Protein AF-A0A3S4JV11-F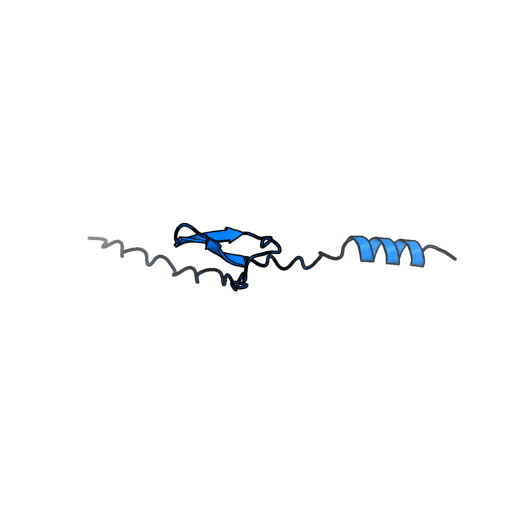1 (afdb_monomer)

Sequence (66 aa):
MKPFAVWMISAALLAPTLAAAEVYTWTDANGNKVYSDQPPPSVNARRMSVRAPRRRPRLRPGRQEG

Solvent-accessible surface area (backbone atoms only — not comparable to full-atom values): 4594 Å² total; per-residue (Å²): 144,59,69,66,59,54,54,53,52,56,57,58,75,69,54,79,79,86,75,78,86,54,39,24,36,38,69,48,98,86,70,47,81,47,76,38,75,68,71,62,96,89,55,89,55,44,81,47,85,82,70,77,78,80,80,70,78,78,76,73,77,77,81,78,82,126

InterPro domains:
  IPR025392 Domain of unknown function DUF4124 [PF13511] (11-53)

Organism: Chromobacterium violaceum (NCBI:txid536)

pLDDT: mean 75.11, std 9.48, range [53.22, 89.69]

Structure (mmCIF, N/CA/C/O backbone):
data_AF-A0A3S4JV11-F1
#
_entry.id   AF-A0A3S4JV11-F1
#
loop_
_atom_site.group_PDB
_atom_site.id
_atom_site.type_symbol
_atom_site.label_atom_id
_atom_site.label_alt_id
_atom_site.label_comp_id
_atom_site.label_asym_id
_atom_site.label_entity_id
_atom_site.label_seq_id
_atom_site.pdbx_PDB_ins_code
_atom_site.Cartn_x
_atom_site.Cartn_y
_atom_site.Cartn_z
_atom_site.occupancy
_atom_site.B_iso_or_equiv
_atom_site.auth_seq_id
_atom_site.auth_comp_id
_atom_site.auth_asym_id
_atom_site.auth_atom_id
_atom_site.pdbx_PDB_model_num
ATOM 1 N N . MET A 1 1 ? 8.266 -16.191 -43.814 1.00 53.22 1 MET A N 1
ATOM 2 C CA . MET A 1 1 ? 7.750 -14.946 -43.199 1.00 53.22 1 MET A CA 1
ATOM 3 C C . MET A 1 1 ? 7.399 -15.195 -41.730 1.00 53.22 1 MET A C 1
ATOM 5 O O . MET A 1 1 ? 6.233 -15.364 -41.430 1.00 53.22 1 MET A O 1
ATOM 9 N N . LYS A 1 2 ? 8.373 -15.345 -40.823 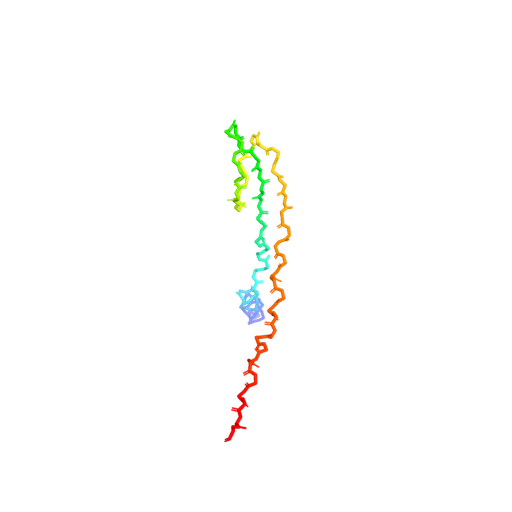1.00 59.38 2 LYS A N 1
ATOM 10 C CA . LYS A 1 2 ? 8.125 -15.479 -39.368 1.00 59.38 2 LYS A CA 1
ATOM 11 C C . LYS A 1 2 ? 9.285 -15.072 -38.418 1.00 59.38 2 LYS A C 1
ATOM 13 O O . LYS A 1 2 ? 9.020 -15.056 -37.220 1.00 59.38 2 LYS A O 1
ATOM 18 N N . PRO A 1 3 ? 10.529 -14.724 -38.838 1.00 67.44 3 PRO A N 1
ATOM 19 C CA . PRO A 1 3 ? 11.592 -14.481 -37.851 1.00 67.44 3 PRO A CA 1
ATOM 20 C C . PRO A 1 3 ? 11.330 -13.210 -37.035 1.00 67.44 3 PRO A C 1
ATOM 22 O O . PRO A 1 3 ? 11.638 -13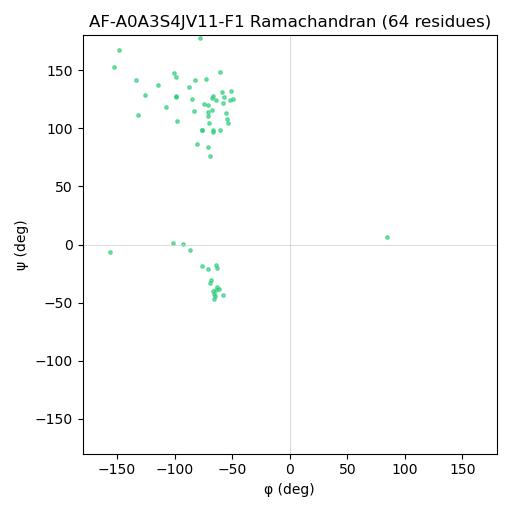.163 -35.851 1.00 67.44 3 PRO A O 1
ATOM 25 N N . PHE A 1 4 ? 10.668 -12.221 -37.641 1.00 73.81 4 PHE A N 1
ATOM 26 C CA . PHE A 1 4 ? 10.283 -10.984 -36.969 1.00 73.81 4 PHE A CA 1
ATOM 27 C C . PHE A 1 4 ? 9.340 -11.211 -35.785 1.00 73.81 4 PHE A C 1
ATOM 29 O O . PHE A 1 4 ? 9.503 -10.574 -34.753 1.00 73.81 4 PHE A O 1
ATOM 36 N N . ALA A 1 5 ? 8.392 -12.146 -35.898 1.00 78.31 5 ALA A N 1
ATOM 37 C CA . ALA A 1 5 ? 7.465 -12.440 -34.809 1.00 78.31 5 ALA A CA 1
ATOM 38 C C . ALA A 1 5 ? 8.192 -13.057 -33.604 1.00 78.31 5 ALA A C 1
ATOM 40 O O . ALA A 1 5 ? 7.928 -12.678 -32.469 1.00 78.31 5 ALA A O 1
ATOM 41 N N . VAL A 1 6 ? 9.158 -13.948 -33.855 1.00 82.62 6 VAL A N 1
ATOM 42 C CA . VAL A 1 6 ? 9.976 -14.563 -32.798 1.00 82.62 6 VAL A CA 1
ATOM 43 C C . VAL A 1 6 ? 10.835 -13.511 -32.098 1.00 82.62 6 VAL A C 1
ATOM 45 O O . VAL A 1 6 ? 10.865 -13.467 -30.875 1.00 82.62 6 VAL A O 1
ATOM 48 N N . TRP A 1 7 ? 11.472 -12.615 -32.855 1.00 84.00 7 TRP A N 1
ATOM 49 C CA . TRP A 1 7 ? 12.267 -11.525 -32.283 1.00 84.00 7 TRP A CA 1
ATOM 50 C C . TRP A 1 7 ? 11.429 -10.532 -31.470 1.00 84.00 7 TRP A C 1
ATOM 52 O O . TRP A 1 7 ? 11.859 -10.114 -30.398 1.00 84.00 7 TRP A O 1
ATOM 62 N N . MET A 1 8 ? 10.219 -10.202 -31.928 1.00 83.75 8 MET A N 1
ATOM 63 C CA . MET A 1 8 ? 9.298 -9.321 -31.199 1.00 83.75 8 MET A CA 1
ATOM 64 C C . MET A 1 8 ? 8.812 -9.943 -29.887 1.00 83.75 8 MET A C 1
ATOM 66 O O . MET A 1 8 ? 8.776 -9.263 -28.865 1.00 83.75 8 MET A O 1
ATOM 70 N N . ILE A 1 9 ? 8.476 -11.237 -29.894 1.00 85.06 9 ILE A N 1
ATOM 71 C CA . ILE A 1 9 ? 8.054 -11.948 -28.681 1.00 85.06 9 ILE A CA 1
ATOM 72 C C . ILE A 1 9 ? 9.226 -12.036 -27.698 1.00 85.06 9 ILE A C 1
ATOM 74 O O . ILE A 1 9 ? 9.069 -11.670 -26.538 1.00 85.06 9 ILE A O 1
ATOM 78 N N . SER A 1 10 ? 10.420 -12.419 -28.159 1.00 82.69 10 SER A N 1
ATOM 79 C CA . SER A 1 10 ? 11.616 -12.470 -27.309 1.00 82.69 10 SER A CA 1
ATOM 80 C C . SER A 1 10 ? 11.935 -11.115 -26.672 1.00 82.69 10 SER A C 1
ATOM 82 O O . SER A 1 10 ? 12.200 -11.060 -25.475 1.00 82.69 10 SER A O 1
ATOM 84 N N . ALA A 1 11 ? 11.854 -10.016 -27.432 1.00 82.56 11 ALA A N 1
ATOM 85 C CA . ALA A 1 11 ? 12.070 -8.670 -26.901 1.00 82.56 11 ALA A CA 1
ATOM 86 C C . ALA A 1 11 ? 11.027 -8.279 -25.838 1.00 82.56 11 ALA A C 1
ATOM 88 O O . ALA A 1 11 ? 11.373 -7.638 -24.848 1.00 82.56 11 ALA A O 1
ATOM 89 N N . ALA A 1 12 ? 9.770 -8.700 -26.003 1.00 82.94 12 ALA A N 1
ATOM 90 C CA . ALA A 1 12 ? 8.706 -8.433 -25.039 1.00 82.94 12 ALA A CA 1
ATOM 91 C C . ALA A 1 12 ? 8.884 -9.200 -23.712 1.00 82.94 12 ALA A C 1
ATOM 93 O O . ALA A 1 12 ? 8.557 -8.657 -22.660 1.00 82.94 12 ALA A O 1
ATOM 94 N N . LEU A 1 13 ? 9.441 -10.421 -23.730 1.00 81.94 13 LEU A N 1
ATOM 95 C CA . LEU A 1 13 ? 9.694 -11.204 -22.506 1.00 81.94 13 LEU A CA 1
ATOM 96 C C . LEU A 1 13 ? 10.831 -10.640 -21.633 1.00 81.94 13 LEU A C 1
ATOM 98 O O . LEU A 1 13 ? 10.894 -10.947 -20.445 1.00 81.94 13 LEU A O 1
ATOM 102 N N . LEU A 1 14 ? 11.725 -9.828 -22.201 1.00 82.88 14 LEU A N 1
ATOM 103 C CA . LEU A 1 14 ? 12.848 -9.209 -21.483 1.00 82.88 14 LEU A CA 1
ATOM 104 C C . LEU A 1 14 ? 12.476 -7.879 -20.809 1.00 82.88 14 LEU A C 1
ATOM 106 O O . LEU A 1 14 ? 13.309 -7.297 -20.112 1.00 82.88 14 LEU A O 1
ATOM 110 N N . ALA A 1 15 ? 11.254 -7.374 -21.010 1.00 77.50 15 ALA A N 1
ATOM 111 C CA . ALA A 1 15 ? 10.829 -6.115 -20.418 1.00 77.50 15 ALA A CA 1
ATOM 112 C C . ALA A 1 15 ? 10.627 -6.279 -18.896 1.00 77.50 15 ALA A C 1
ATOM 114 O O . ALA A 1 15 ? 9.785 -7.076 -18.474 1.00 77.50 15 ALA A O 1
ATOM 115 N N . PRO A 1 16 ? 11.356 -5.530 -18.046 1.00 74.00 16 PRO A N 1
ATOM 116 C CA . PRO A 1 16 ? 11.129 -5.567 -16.610 1.00 74.00 16 PRO A CA 1
ATOM 117 C C . PRO A 1 16 ? 9.727 -5.036 -16.301 1.00 74.00 16 PRO A C 1
ATOM 119 O O . PRO A 1 16 ? 9.374 -3.913 -16.665 1.00 74.00 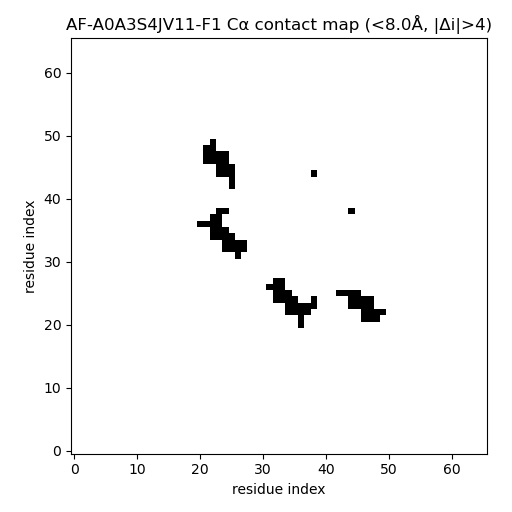16 PRO A O 1
ATOM 122 N N . THR A 1 17 ? 8.923 -5.833 -15.601 1.00 73.56 17 THR A N 1
ATOM 123 C CA . THR A 1 17 ? 7.637 -5.374 -15.077 1.00 73.56 17 THR A CA 1
ATOM 124 C C . THR A 1 17 ? 7.905 -4.336 -13.992 1.00 73.56 17 THR A C 1
ATOM 126 O O . THR A 1 17 ? 8.485 -4.659 -12.953 1.00 73.56 17 THR A O 1
ATOM 129 N N . LEU A 1 18 ? 7.487 -3.090 -14.220 1.00 64.31 18 LEU A N 1
ATOM 130 C CA . LEU A 1 18 ? 7.480 -2.034 -13.207 1.00 64.31 18 LEU A CA 1
ATOM 131 C C . LEU A 1 18 ? 6.415 -2.361 -12.147 1.00 64.31 18 LEU A C 1
ATOM 133 O O . LEU A 1 18 ? 5.327 -1.793 -12.141 1.00 64.31 18 LEU A O 1
ATOM 137 N N . ALA A 1 19 ? 6.715 -3.307 -11.260 1.00 65.38 19 ALA A N 1
ATOM 138 C CA . ALA A 1 19 ? 5.929 -3.546 -10.061 1.00 65.38 19 ALA A CA 1
ATOM 139 C C . ALA A 1 19 ? 6.269 -2.444 -9.049 1.00 65.38 19 ALA A C 1
ATOM 141 O O . ALA A 1 19 ? 7.306 -2.480 -8.385 1.00 65.38 19 ALA A O 1
ATOM 142 N N . ALA A 1 20 ? 5.421 -1.419 -8.973 1.00 62.91 20 ALA A N 1
ATOM 143 C CA . ALA A 1 20 ? 5.509 -0.428 -7.911 1.00 62.91 20 ALA A CA 1
ATOM 144 C C . ALA A 1 20 ? 5.058 -1.090 -6.600 1.00 62.91 20 ALA A C 1
ATOM 146 O O . ALA A 1 20 ? 3.885 -1.419 -6.445 1.00 62.91 20 ALA A O 1
ATOM 147 N N . ALA A 1 21 ? 5.991 -1.315 -5.672 1.00 65.94 21 ALA A N 1
ATOM 148 C CA . ALA A 1 21 ? 5.667 -1.792 -4.332 1.00 65.94 21 ALA A CA 1
ATOM 149 C C . ALA A 1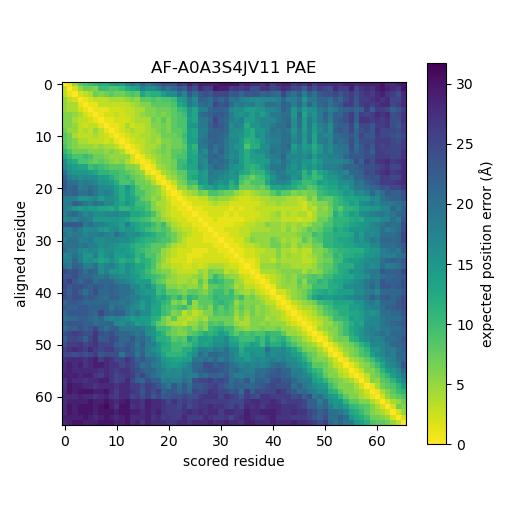 21 ? 4.969 -0.664 -3.558 1.00 65.94 21 ALA A C 1
ATOM 151 O O . ALA A 1 21 ? 5.592 0.321 -3.154 1.00 65.94 21 ALA A O 1
ATOM 152 N N . GLU A 1 22 ? 3.655 -0.781 -3.408 1.00 73.88 22 GLU A N 1
ATOM 153 C CA . GLU A 1 22 ? 2.833 0.184 -2.693 1.00 73.88 22 GLU A CA 1
ATOM 154 C C . GLU A 1 22 ? 2.588 -0.321 -1.279 1.00 73.88 22 GLU A C 1
ATOM 156 O O . GLU A 1 22 ? 1.815 -1.244 -1.059 1.00 73.88 22 GLU A O 1
ATOM 161 N N . VAL A 1 23 ? 3.252 0.300 -0.307 1.00 79.69 23 VAL A N 1
ATOM 162 C CA . VAL A 1 23 ? 3.053 -0.047 1.101 1.00 79.69 23 VAL A CA 1
ATOM 163 C C . VAL A 1 23 ? 1.849 0.726 1.619 1.00 79.69 23 VAL A C 1
ATOM 165 O O . VAL A 1 23 ? 1.807 1.956 1.541 1.00 79.69 23 VAL A O 1
ATOM 168 N N . TYR A 1 24 ? 0.871 0.025 2.173 1.00 82.81 24 TYR A N 1
ATOM 169 C CA . TYR A 1 24 ? -0.302 0.611 2.805 1.00 82.81 24 TYR A CA 1
ATOM 170 C C . TYR A 1 24 ? -0.145 0.621 4.321 1.00 82.81 24 TYR A C 1
ATOM 172 O O . TYR A 1 24 ? 0.462 -0.274 4.907 1.00 82.81 24 TYR A O 1
ATOM 180 N N . THR A 1 25 ? -0.714 1.635 4.972 1.00 88.00 25 THR A N 1
ATOM 181 C CA . THR A 1 25 ? -0.764 1.716 6.433 1.00 88.00 25 THR A CA 1
ATOM 182 C C . THR A 1 25 ? -2.152 2.092 6.932 1.00 88.00 25 THR A C 1
ATOM 184 O O . THR A 1 25 ? -2.842 2.916 6.322 1.00 88.00 25 THR A O 1
ATOM 187 N N . TRP A 1 26 ? -2.565 1.483 8.041 1.00 87.50 26 TRP A N 1
ATOM 188 C CA . TRP A 1 26 ? -3.805 1.798 8.748 1.00 87.50 26 TRP A CA 1
ATOM 189 C C . TRP A 1 26 ? -3.645 1.575 10.253 1.00 87.50 26 TRP A C 1
ATOM 191 O O . TRP A 1 26 ? -2.664 0.983 10.707 1.00 87.50 26 TRP A O 1
ATOM 201 N N . THR A 1 27 ? -4.614 2.065 11.019 1.00 89.69 27 THR A N 1
ATOM 202 C CA . THR A 1 27 ? -4.738 1.783 12.451 1.00 89.69 27 THR A CA 1
ATOM 203 C C . THR A 1 27 ? -5.764 0.669 12.632 1.00 89.69 27 THR A C 1
ATOM 205 O O . THR A 1 27 ? -6.860 0.760 12.078 1.00 89.69 27 THR A O 1
ATOM 208 N N . ASP A 1 28 ? -5.406 -0.396 13.346 1.00 86.38 28 ASP A N 1
ATOM 209 C CA . ASP A 1 28 ? -6.326 -1.491 13.666 1.00 86.38 28 ASP A CA 1
ATOM 210 C C . ASP A 1 28 ? -7.284 -1.127 14.820 1.00 86.38 28 ASP A C 1
ATOM 212 O O . ASP A 1 28 ? -7.205 -0.049 15.411 1.00 86.38 28 ASP A O 1
ATOM 216 N N . ALA A 1 29 ? -8.204 -2.036 15.156 1.00 87.94 29 ALA A N 1
ATOM 217 C CA . ALA A 1 29 ? -9.173 -1.831 16.238 1.00 87.94 29 ALA A CA 1
ATOM 218 C C . ALA A 1 29 ? -8.530 -1.687 17.633 1.00 87.94 29 ALA A C 1
ATOM 220 O O . ALA A 1 29 ? -9.149 -1.138 18.539 1.00 87.94 29 ALA A O 1
ATOM 221 N N . ASN A 1 30 ? -7.291 -2.152 17.799 1.00 89.38 30 ASN A N 1
ATOM 222 C CA . ASN A 1 30 ? -6.536 -2.095 19.047 1.00 89.38 30 ASN A CA 1
ATOM 223 C C . ASN A 1 30 ? -5.658 -0.832 19.133 1.00 89.38 30 ASN A C 1
ATOM 225 O O . ASN A 1 30 ? -4.941 -0.647 20.114 1.00 89.38 30 ASN A O 1
ATOM 229 N N . GLY A 1 31 ? -5.692 0.032 18.111 1.00 89.62 31 GLY A N 1
ATOM 230 C CA . GLY A 1 31 ? -4.878 1.242 18.030 1.00 89.62 31 GLY A CA 1
ATOM 231 C C . GLY A 1 31 ? -3.464 1.021 17.484 1.00 89.62 31 GLY A C 1
ATOM 232 O O . GLY A 1 31 ? -2.668 1.962 17.470 1.00 89.62 31 GLY A O 1
ATOM 233 N N . ASN A 1 32 ? -3.127 -0.179 17.004 1.00 88.81 32 ASN A N 1
ATOM 234 C CA . ASN A 1 32 ? -1.807 -0.454 16.447 1.00 88.81 32 ASN A CA 1
ATOM 235 C C . ASN A 1 32 ? -1.719 0.008 14.996 1.00 88.81 32 ASN A C 1
ATOM 237 O O . ASN A 1 32 ? -2.643 -0.172 14.201 1.00 88.81 32 ASN A O 1
ATOM 241 N N . LYS A 1 33 ? -0.560 0.557 14.624 1.00 88.81 33 LYS A N 1
ATOM 242 C CA . LYS A 1 33 ? -0.272 0.905 13.234 1.00 88.81 33 LYS A CA 1
ATOM 243 C C . LYS A 1 33 ? 0.221 -0.328 12.480 1.00 88.81 33 LYS A C 1
ATOM 245 O O . LYS A 1 33 ? 1.302 -0.840 12.760 1.00 88.81 33 LYS A O 1
ATOM 250 N N . VAL A 1 34 ? -0.564 -0.759 11.503 1.00 86.50 34 VAL A N 1
ATOM 251 C CA . VAL A 1 34 ? -0.271 -1.896 10.630 1.00 86.50 34 VAL A CA 1
ATOM 252 C C . VAL A 1 34 ? 0.303 -1.387 9.310 1.00 86.50 34 VAL A C 1
ATOM 254 O O . VAL A 1 34 ? -0.092 -0.325 8.816 1.00 86.50 34 VAL A O 1
ATOM 257 N N . TYR A 1 35 ? 1.251 -2.140 8.756 1.00 87.00 35 TYR A N 1
ATOM 258 C CA . TYR A 1 35 ? 1.844 -1.910 7.442 1.00 87.00 35 TYR A CA 1
ATOM 259 C C . TYR A 1 35 ? 1.710 -3.194 6.627 1.00 87.00 35 TYR A C 1
ATOM 261 O O . TYR A 1 35 ? 2.068 -4.265 7.114 1.00 87.00 35 TYR A O 1
ATOM 269 N N . SER A 1 36 ? 1.179 -3.103 5.414 1.00 82.06 36 SER A N 1
ATOM 270 C CA . SER A 1 36 ? 1.015 -4.257 4.530 1.00 82.06 36 SER A CA 1
ATOM 271 C C . SER A 1 36 ? 1.031 -3.825 3.073 1.00 82.06 36 SER A C 1
ATOM 273 O O . SER A 1 36 ? 0.637 -2.705 2.754 1.00 82.06 36 SER A O 1
ATOM 275 N N . ASP A 1 37 ? 1.445 -4.726 2.192 1.00 79.38 37 ASP A N 1
ATOM 276 C CA . ASP A 1 37 ? 1.414 -4.505 0.745 1.00 79.38 37 ASP A CA 1
ATOM 277 C C . ASP A 1 37 ? -0.007 -4.645 0.174 1.00 79.38 37 ASP A C 1
ATOM 279 O O . ASP A 1 37 ? -0.298 -4.133 -0.905 1.00 79.38 37 ASP A O 1
ATOM 283 N N . GLN A 1 38 ? -0.922 -5.291 0.910 1.00 74.94 38 GLN A N 1
ATOM 284 C CA . GLN A 1 38 ? -2.313 -5.467 0.500 1.00 74.94 38 GLN A CA 1
ATOM 285 C C . GLN A 1 38 ? -3.266 -5.086 1.644 1.00 74.94 38 GLN A C 1
ATOM 287 O O . GLN A 1 38 ? -3.319 -5.779 2.663 1.00 74.94 38 GLN A O 1
ATOM 292 N N . PRO A 1 39 ? -4.030 -3.986 1.516 1.00 76.00 39 PRO A N 1
ATOM 293 C CA . PRO A 1 39 ? -4.978 -3.600 2.545 1.00 76.00 39 PRO A CA 1
ATOM 294 C C . PRO A 1 39 ? -6.194 -4.543 2.539 1.00 76.00 39 PRO A C 1
ATOM 296 O O . PRO A 1 39 ? -6.663 -4.937 1.467 1.00 76.00 39 PRO A O 1
ATOM 299 N N . PRO A 1 40 ? -6.749 -4.896 3.710 1.00 74.81 40 PRO A N 1
ATOM 300 C CA . PRO A 1 40 ? -8.024 -5.594 3.780 1.00 74.81 40 PRO A CA 1
ATOM 301 C C . PRO A 1 40 ? -9.149 -4.747 3.156 1.00 74.81 40 PRO A C 1
ATOM 303 O O . PRO A 1 40 ? -9.128 -3.520 3.271 1.00 74.81 40 PRO A O 1
ATOM 306 N N . PRO A 1 41 ? -10.172 -5.370 2.542 1.00 75.00 41 PRO A N 1
ATOM 307 C C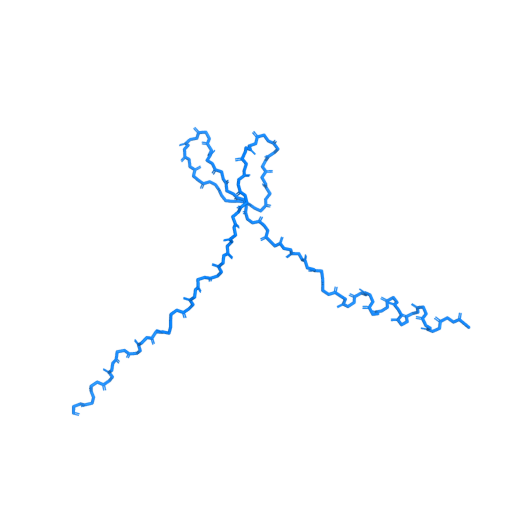A . PRO A 1 41 ? -11.216 -4.654 1.801 1.00 75.00 41 PRO A CA 1
ATOM 308 C C . PRO A 1 41 ? -12.072 -3.717 2.669 1.00 75.00 41 PRO A C 1
ATOM 310 O O . PRO A 1 41 ? -12.753 -2.842 2.145 1.00 75.00 41 PRO A O 1
ATOM 313 N N . SER A 1 42 ? -12.055 -3.896 3.990 1.00 79.50 42 SER A N 1
ATOM 314 C CA . SER A 1 42 ? -12.906 -3.190 4.951 1.00 79.50 42 SER A CA 1
ATOM 315 C C . SER A 1 42 ? -12.220 -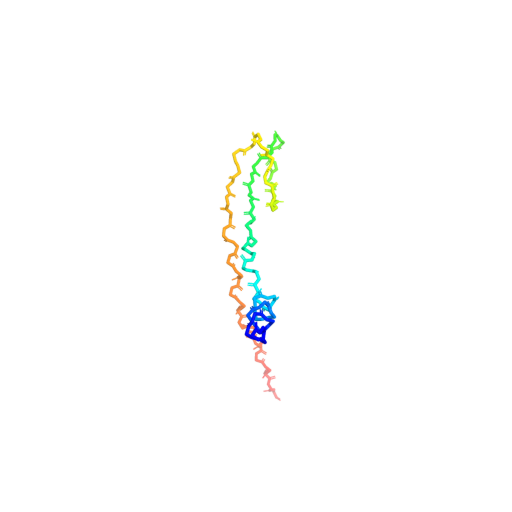2.037 5.694 1.00 79.50 42 SER A C 1
ATOM 317 O O . SER A 1 42 ? -12.864 -1.400 6.526 1.00 79.50 42 SER A O 1
ATOM 319 N N . VAL A 1 43 ? -10.943 -1.739 5.423 1.00 78.19 43 VAL A N 1
ATOM 320 C CA . VAL A 1 43 ? -10.201 -0.666 6.111 1.00 78.19 43 VAL A CA 1
ATOM 321 C C . VAL A 1 43 ? -9.816 0.466 5.169 1.00 78.19 43 VAL A C 1
ATOM 323 O O . VAL A 1 43 ? -9.318 0.254 4.066 1.00 78.19 43 VAL A O 1
ATOM 326 N N . ASN A 1 44 ? -9.987 1.697 5.657 1.00 74.12 44 ASN A N 1
ATOM 327 C CA . ASN A 1 44 ? -9.459 2.897 5.012 1.00 74.12 44 ASN A CA 1
ATOM 328 C C . ASN A 1 44 ? -7.929 2.931 5.154 1.00 74.12 44 ASN A C 1
ATOM 330 O O . ASN A 1 44 ? -7.381 3.538 6.075 1.00 74.12 44 ASN A O 1
ATOM 334 N N . ALA A 1 45 ? -7.236 2.238 4.252 1.00 77.06 45 ALA A N 1
ATOM 335 C CA . ALA A 1 45 ? -5.785 2.180 4.225 1.00 77.06 45 ALA A CA 1
ATOM 336 C C . ALA A 1 45 ? -5.190 3.333 3.412 1.00 77.06 45 ALA A C 1
ATOM 338 O O . ALA A 1 45 ? -5.635 3.643 2.306 1.00 77.06 45 ALA A O 1
ATOM 339 N N . ARG A 1 46 ? -4.138 3.959 3.943 1.00 76.88 46 ARG A N 1
ATOM 340 C CA . ARG A 1 46 ? -3.428 5.047 3.266 1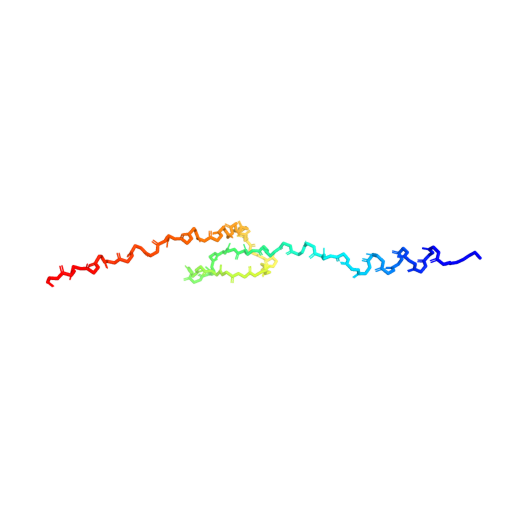.00 76.88 46 ARG A CA 1
ATOM 341 C C . ARG A 1 46 ? -2.167 4.512 2.597 1.00 76.88 46 ARG A C 1
ATOM 343 O O . ARG A 1 46 ? -1.338 3.893 3.262 1.00 76.88 46 ARG A O 1
ATOM 350 N N . ARG A 1 47 ? -1.992 4.791 1.301 1.00 74.31 47 ARG A N 1
ATOM 351 C CA . ARG A 1 47 ? -0.750 4.483 0.575 1.00 74.31 47 ARG A CA 1
ATOM 352 C C . ARG A 1 47 ? 0.394 5.340 1.121 1.00 74.31 47 ARG A C 1
ATOM 354 O O . ARG A 1 47 ? 0.276 6.564 1.208 1.00 74.31 47 ARG A O 1
ATOM 361 N N . MET A 1 48 ? 1.499 4.703 1.483 1.00 73.00 48 MET A N 1
ATOM 362 C CA . MET A 1 48 ? 2.693 5.344 2.014 1.00 73.00 48 MET A CA 1
ATOM 363 C C . MET A 1 48 ? 3.805 5.316 0.966 1.00 73.00 48 MET A C 1
ATOM 365 O O . MET A 1 48 ? 4.265 4.263 0.538 1.00 73.00 48 MET A O 1
ATOM 369 N N . SER A 1 49 ? 4.255 6.503 0.552 1.00 70.12 49 SER A N 1
ATOM 370 C CA . SER A 1 49 ? 5.434 6.638 -0.304 1.00 70.12 49 SER A CA 1
ATOM 371 C C . SER A 1 49 ? 6.685 6.421 0.548 1.00 70.12 49 SER A C 1
ATOM 373 O O . SER A 1 49 ? 7.123 7.317 1.274 1.00 70.12 49 SER A O 1
ATOM 375 N N . VAL A 1 50 ? 7.249 5.213 0.503 1.00 63.75 50 VAL A N 1
ATOM 376 C CA . VAL A 1 50 ? 8.498 4.901 1.206 1.00 63.75 50 VAL A CA 1
ATOM 377 C C . VAL A 1 50 ? 9.664 5.418 0.365 1.00 63.75 50 VAL A C 1
ATOM 379 O O . VAL A 1 50 ? 10.236 4.711 -0.460 1.00 63.75 50 VAL A O 1
ATOM 382 N N . ARG A 1 51 ? 10.028 6.691 0.544 1.00 67.94 51 ARG A N 1
ATOM 383 C CA . ARG A 1 51 ? 11.275 7.211 -0.026 1.00 67.94 51 ARG A CA 1
ATOM 384 C C . ARG A 1 51 ? 12.437 6.667 0.799 1.00 67.94 51 ARG A C 1
ATOM 386 O O . ARG A 1 51 ? 12.496 6.919 2.002 1.00 67.94 51 ARG A O 1
ATOM 393 N N . ALA A 1 52 ? 13.356 5.943 0.159 1.00 64.56 52 ALA A N 1
ATOM 394 C CA . ALA A 1 52 ? 14.540 5.417 0.831 1.00 64.56 52 ALA A CA 1
ATOM 395 C C . ALA A 1 52 ? 15.255 6.542 1.608 1.00 64.56 52 ALA A C 1
ATOM 397 O O . ALA A 1 52 ? 15.458 7.634 1.052 1.00 64.56 52 ALA A O 1
ATOM 398 N N . PRO A 1 53 ? 15.623 6.320 2.884 1.00 66.75 53 PRO A N 1
ATOM 399 C CA . PRO A 1 53 ? 16.323 7.330 3.655 1.00 66.75 53 PRO A CA 1
ATOM 400 C C . PRO A 1 53 ? 17.622 7.682 2.931 1.00 66.75 53 PRO A C 1
ATOM 402 O O . PRO A 1 53 ? 18.382 6.802 2.522 1.00 66.75 53 PRO A O 1
ATOM 405 N N . ARG A 1 54 ? 17.884 8.984 2.756 1.00 70.19 54 ARG A N 1
ATOM 406 C CA . ARG A 1 54 ? 19.174 9.451 2.238 1.00 70.19 54 ARG A CA 1
ATOM 407 C C . ARG A 1 54 ? 20.257 8.877 3.148 1.00 70.19 54 ARG A C 1
ATOM 409 O O . ARG A 1 54 ? 20.330 9.264 4.314 1.00 70.19 54 ARG A O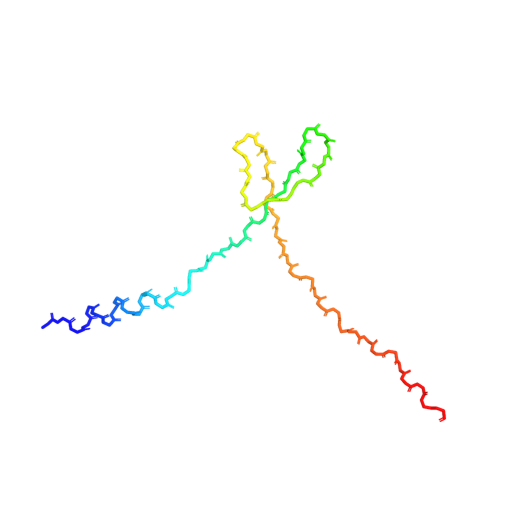 1
ATOM 416 N N . ARG A 1 55 ? 21.086 7.964 2.628 1.00 67.81 55 ARG A N 1
ATOM 417 C CA . ARG A 1 55 ? 22.310 7.517 3.303 1.00 67.81 55 ARG A CA 1
ATOM 418 C C . ARG A 1 55 ? 23.111 8.774 3.635 1.00 67.81 55 ARG A C 1
ATOM 420 O O . ARG A 1 55 ? 23.679 9.393 2.739 1.00 67.81 55 ARG A O 1
ATOM 427 N N . ARG A 1 56 ? 23.123 9.189 4.903 1.00 69.12 56 ARG A N 1
ATOM 428 C CA . ARG A 1 56 ? 24.074 10.206 5.350 1.00 69.12 56 ARG A CA 1
ATOM 429 C C . ARG A 1 56 ? 25.455 9.558 5.263 1.00 69.12 56 ARG A C 1
ATOM 431 O O . ARG A 1 56 ? 25.613 8.465 5.815 1.00 69.12 56 ARG A O 1
ATOM 438 N N . PRO A 1 57 ? 26.432 10.163 4.567 1.00 72.19 57 PRO A N 1
ATOM 439 C CA . PRO A 1 57 ? 27.806 9.704 4.645 1.00 72.19 57 PRO A CA 1
ATOM 440 C C . PRO A 1 57 ? 28.184 9.617 6.121 1.00 72.19 57 PRO A C 1
ATOM 442 O O . PRO A 1 57 ? 28.007 10.581 6.869 1.00 72.19 57 PRO A O 1
ATOM 445 N N . ARG A 1 58 ? 28.634 8.441 6.563 1.00 69.19 58 ARG A N 1
ATOM 446 C CA . ARG A 1 58 ? 29.174 8.278 7.909 1.00 69.19 58 ARG A CA 1
ATOM 447 C C . ARG A 1 58 ? 30.456 9.103 7.940 1.00 69.19 58 ARG A C 1
ATOM 449 O O . ARG A 1 58 ? 31.471 8.654 7.416 1.00 69.19 58 ARG A O 1
ATOM 456 N N . LEU A 1 59 ? 30.389 10.323 8.473 1.00 72.19 59 LEU A N 1
ATOM 457 C CA . LEU A 1 59 ? 31.572 11.125 8.769 1.00 72.19 59 LEU A CA 1
ATOM 458 C C . LEU A 1 59 ? 32.456 10.254 9.666 1.00 72.19 59 LEU A C 1
ATOM 460 O O . LEU A 1 59 ? 32.083 9.947 10.798 1.00 72.19 59 LEU A O 1
ATOM 464 N N . ARG A 1 60 ? 33.570 9.755 9.119 1.00 72.81 60 ARG A N 1
ATOM 465 C CA . ARG A 1 60 ? 34.598 9.079 9.913 1.00 72.81 60 ARG A CA 1
ATOM 466 C C . ARG A 1 60 ? 35.041 10.100 10.967 1.00 72.81 60 ARG A C 1
ATOM 468 O O . ARG A 1 60 ? 35.465 11.182 10.561 1.00 72.81 60 ARG A O 1
ATOM 475 N N . PRO A 1 61 ? 34.933 9.812 12.278 1.00 67.81 61 PRO A N 1
ATOM 476 C CA . PRO A 1 61 ? 35.567 10.658 13.276 1.00 67.81 61 PRO A CA 1
ATOM 477 C C . PRO A 1 61 ? 37.052 10.700 12.927 1.00 67.81 61 PRO A C 1
ATOM 479 O O . PRO A 1 61 ? 37.645 9.649 12.669 1.00 67.81 61 PRO A O 1
ATOM 482 N N . GLY A 1 62 ? 37.601 11.908 12.806 1.00 65.44 62 GLY A N 1
ATOM 483 C CA . GLY A 1 62 ? 38.986 12.118 12.414 1.00 65.44 62 GLY A CA 1
ATOM 484 C C . GLY A 1 62 ? 39.901 11.246 13.260 1.00 65.44 62 GLY A C 1
ATOM 485 O O . GLY A 1 62 ? 39.849 11.289 14.489 1.00 65.44 62 GLY A O 1
ATOM 486 N N . ARG A 1 63 ? 40.720 10.436 12.586 1.00 67.62 63 ARG A N 1
ATOM 487 C CA . ARG A 1 63 ? 41.919 9.869 13.186 1.00 67.62 63 ARG A CA 1
ATOM 488 C C . ARG A 1 63 ? 42.775 11.077 13.568 1.00 67.62 63 ARG A C 1
ATOM 490 O O . ARG A 1 63 ? 43.388 11.681 12.697 1.00 67.62 63 ARG A O 1
ATOM 497 N N . GLN A 1 64 ? 42.715 11.475 14.836 1.00 55.31 64 GLN A N 1
ATOM 498 C CA . GLN A 1 64 ? 43.739 12.327 15.417 1.00 55.31 64 GLN A CA 1
ATOM 499 C C . GLN A 1 64 ? 45.000 11.465 15.453 1.00 55.31 64 GLN A C 1
ATOM 501 O O . GLN A 1 64 ? 45.119 10.571 16.288 1.00 55.31 64 GLN A O 1
ATOM 506 N N . GLU A 1 65 ? 45.850 11.629 14.443 1.00 53.50 65 GLU A N 1
ATOM 507 C CA . GLU A 1 65 ? 47.242 11.206 14.539 1.00 53.50 65 GLU A CA 1
ATOM 508 C C . GLU A 1 65 ? 47.908 12.181 15.511 1.00 53.50 65 GLU A C 1
ATOM 510 O O . GLU A 1 65 ? 47.917 13.390 15.272 1.00 53.50 65 GLU A O 1
ATOM 515 N N . GLY A 1 66 ? 48.320 11.643 16.658 1.00 55.28 66 GLY A N 1
ATOM 516 C CA . GLY A 1 66 ? 49.229 12.286 17.601 1.00 55.28 66 GLY A CA 1
ATOM 517 C C . GLY A 1 66 ? 50.653 11.811 17.375 1.00 55.28 66 GLY A C 1
ATOM 518 O O . GLY A 1 66 ? 50.825 10.794 16.662 1.00 55.28 66 GLY A O 1
#

Secondary structure (DSSP, 8-state):
--HHHHHHHHHHHTS-------EEEEE-TTS-EEEESS--TTS-PEEE--PPP------PPP----

Nearest PDB structures (foldseek):
  3u28-assembly1_B  TM=4.171E-01  e=4.983E+00  Saccharomyces cerevisiae S288C
  3uai-assembly1_B  TM=3.866E-01  e=6.470E+00  Saccharomyces cerevisiae S288C

Mean predicted aligned error: 14.43 Å

Radius of gyration: 23.74 Å; Cα contacts (8 Å, |Δi|>4): 44; chains: 1; bounding box: 62×28×62 Å

Foldseek 3Di:
DPPVVVVVVVVVVPDDPPPDQWWWWDQDPVRDIDIDSDDDPPDPIDTDDPDDPPPDPPPDPDPPDD